Protein AF-A0A965C2Q4-F1 (afdb_monomer)

Structure (mmCIF, N/CA/C/O backbone):
data_AF-A0A965C2Q4-F1
#
_entry.id   AF-A0A965C2Q4-F1
#
loop_
_atom_site.group_PDB
_atom_site.id
_atom_site.type_symbol
_atom_site.label_atom_id
_atom_site.label_alt_id
_atom_site.label_comp_id
_atom_site.label_asym_id
_atom_site.label_entity_id
_atom_site.label_seq_id
_atom_site.pdbx_PDB_ins_code
_atom_site.Cartn_x
_atom_site.Cartn_y
_atom_site.Cartn_z
_atom_site.occupancy
_atom_site.B_iso_or_equiv
_atom_site.auth_seq_id
_atom_site.auth_comp_id
_atom_site.auth_asym_id
_atom_site.auth_atom_id
_atom_site.pdbx_PDB_model_num
ATOM 1 N N . MET A 1 1 ? -17.758 6.953 9.375 1.00 64.94 1 MET A N 1
ATOM 2 C CA . MET A 1 1 ? -16.679 6.162 10.004 1.00 64.94 1 MET A CA 1
ATOM 3 C C . MET A 1 1 ? -15.468 7.075 10.102 1.00 64.94 1 MET A C 1
ATOM 5 O O . MET A 1 1 ? -15.128 7.673 9.090 1.00 64.94 1 MET A O 1
ATOM 9 N N . SER A 1 2 ? -14.892 7.278 11.285 1.00 85.69 2 SER A N 1
ATOM 10 C CA . SER A 1 2 ? -13.706 8.128 11.473 1.00 85.69 2 SER A CA 1
ATOM 11 C C . SER A 1 2 ? -12.595 7.302 12.105 1.00 85.69 2 SER A C 1
ATOM 13 O O . SER A 1 2 ? -12.858 6.591 13.072 1.00 85.69 2 SER A O 1
ATOM 15 N N . ILE A 1 3 ? -11.376 7.411 11.583 1.00 92.44 3 ILE A N 1
ATOM 16 C CA . ILE A 1 3 ? -10.182 6.847 12.221 1.00 92.44 3 ILE A CA 1
ATOM 17 C C . ILE A 1 3 ? -9.593 7.865 13.203 1.00 92.44 3 ILE A C 1
ATOM 19 O O . ILE A 1 3 ? -9.680 9.074 12.978 1.00 92.44 3 ILE A O 1
ATOM 23 N N . SER A 1 4 ? -9.013 7.389 14.303 1.00 96.62 4 SER A N 1
ATOM 24 C CA . SER A 1 4 ? -8.304 8.239 15.262 1.00 96.62 4 SER A CA 1
ATOM 25 C C . SER A 1 4 ? -6.945 8.693 14.714 1.00 96.62 4 SER A C 1
ATOM 27 O O . SER A 1 4 ? -6.402 8.102 13.780 1.00 96.62 4 SER A O 1
ATOM 29 N N . ALA A 1 5 ? -6.353 9.722 15.326 1.00 97.06 5 ALA A N 1
ATOM 30 C CA . ALA A 1 5 ? -4.999 10.161 14.979 1.00 97.06 5 ALA A CA 1
ATOM 31 C C . ALA A 1 5 ? -3.959 9.041 15.170 1.00 97.06 5 ALA A C 1
ATOM 33 O O . ALA A 1 5 ? -3.053 8.898 14.354 1.00 97.06 5 ALA A O 1
ATOM 34 N N . THR A 1 6 ? -4.122 8.211 16.205 1.00 97.56 6 THR A N 1
ATOM 35 C CA . THR A 1 6 ? -3.273 7.036 16.442 1.00 97.56 6 THR A CA 1
ATOM 36 C C . THR A 1 6 ? -3.432 6.007 15.328 1.00 97.56 6 THR A C 1
ATOM 38 O O . THR A 1 6 ? -2.440 5.594 14.745 1.00 97.56 6 THR A O 1
ATOM 41 N N . GLN A 1 7 ? -4.668 5.679 14.941 1.00 96.69 7 GLN A N 1
ATOM 42 C CA . GLN A 1 7 ? -4.925 4.748 13.837 1.00 96.69 7 GLN A CA 1
ATOM 43 C C . GLN A 1 7 ? -4.363 5.255 12.502 1.00 96.69 7 GLN A C 1
ATOM 45 O O . GLN A 1 7 ? -3.845 4.473 11.708 1.00 96.69 7 GLN A O 1
ATOM 50 N N . ALA A 1 8 ? -4.435 6.565 12.252 1.00 97.25 8 ALA A N 1
ATOM 51 C CA . ALA A 1 8 ? -3.818 7.175 11.079 1.00 97.25 8 ALA A CA 1
ATOM 52 C C . ALA A 1 8 ? -2.281 7.076 11.117 1.00 97.25 8 ALA A C 1
ATOM 54 O O . ALA A 1 8 ? -1.660 6.820 10.085 1.00 97.25 8 ALA A O 1
ATOM 55 N N . ALA A 1 9 ? -1.666 7.243 12.292 1.00 98.19 9 ALA A N 1
ATOM 56 C CA . ALA A 1 9 ? -0.228 7.058 12.471 1.00 98.19 9 ALA A CA 1
ATOM 57 C C . ALA A 1 9 ? 0.196 5.594 12.260 1.00 98.19 9 ALA A C 1
ATOM 59 O O . ALA A 1 9 ? 1.167 5.349 11.544 1.00 98.19 9 ALA A O 1
ATOM 60 N N . ASP A 1 10 ? -0.559 4.633 12.793 1.00 98.12 10 ASP A N 1
ATOM 61 C CA . ASP A 1 10 ? -0.297 3.199 12.613 1.00 98.12 10 ASP A CA 1
ATOM 62 C C . ASP A 1 10 ? -0.413 2.787 11.141 1.00 98.12 10 ASP A C 1
ATOM 64 O O . ASP A 1 10 ? 0.452 2.085 10.610 1.00 98.12 10 ASP A O 1
ATOM 68 N N . LEU A 1 11 ? -1.430 3.297 10.438 1.00 97.69 11 LEU A N 1
ATOM 69 C CA . LEU A 1 11 ? -1.564 3.112 8.995 1.00 97.69 11 LEU A CA 1
ATOM 70 C C . LEU A 1 11 ? -0.372 3.714 8.237 1.00 97.69 11 LEU A C 1
ATOM 72 O O . LEU A 1 11 ? 0.181 3.077 7.342 1.00 97.69 11 LEU A O 1
ATOM 76 N N . ALA A 1 12 ? 0.067 4.919 8.602 1.00 98.38 12 ALA A N 1
ATOM 77 C CA . ALA A 1 12 ? 1.229 5.541 7.973 1.00 98.38 12 ALA A CA 1
ATOM 78 C C . ALA A 1 12 ? 2.516 4.726 8.194 1.00 98.38 12 ALA A C 1
ATOM 80 O O . ALA A 1 12 ? 3.350 4.648 7.289 1.00 98.38 12 ALA A O 1
ATOM 81 N N . LEU A 1 13 ? 2.682 4.102 9.365 1.00 98.50 13 LEU A N 1
ATOM 82 C CA . LEU A 1 13 ? 3.795 3.190 9.639 1.00 98.50 13 LEU A CA 1
ATOM 83 C C . LEU A 1 13 ? 3.714 1.929 8.772 1.00 98.50 13 LEU A C 1
ATOM 85 O O . LEU A 1 13 ? 4.709 1.575 8.140 1.00 98.50 13 LEU A O 1
ATOM 89 N N . LEU A 1 14 ? 2.535 1.311 8.653 1.00 98.50 14 LEU A N 1
ATOM 90 C CA . LEU A 1 14 ? 2.320 0.161 7.767 1.00 98.50 14 LEU A CA 1
ATOM 91 C C . LEU A 1 14 ? 2.701 0.481 6.313 1.00 98.50 14 LEU A C 1
ATOM 93 O O . LEU A 1 14 ? 3.440 -0.277 5.683 1.00 98.50 14 LEU A O 1
ATOM 97 N N . LEU A 1 15 ? 2.249 1.625 5.792 1.00 98.31 15 LEU A N 1
ATOM 98 C CA . LEU A 1 15 ? 2.565 2.055 4.425 1.00 98.31 15 LEU A CA 1
ATOM 99 C C . LEU A 1 15 ? 4.069 2.294 4.228 1.00 98.31 15 LE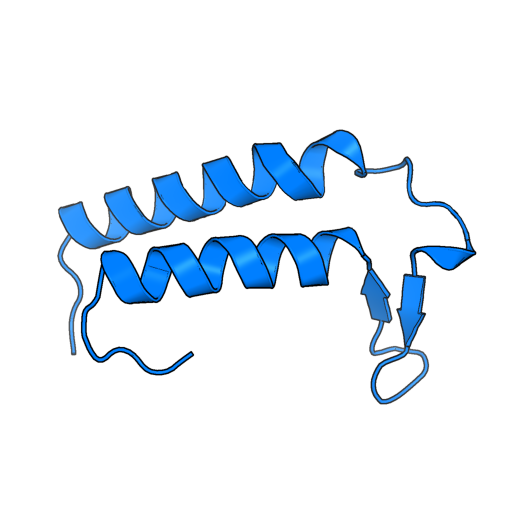U A C 1
ATOM 101 O O . LEU A 1 15 ? 4.620 1.973 3.170 1.00 98.31 15 LEU A O 1
ATOM 105 N N . ARG A 1 16 ? 4.754 2.831 5.246 1.00 98.44 16 ARG A N 1
ATOM 106 C CA . ARG A 1 16 ? 6.214 3.007 5.222 1.00 98.44 16 ARG A CA 1
ATOM 107 C C . ARG A 1 16 ? 6.940 1.671 5.177 1.00 98.44 16 ARG A C 1
ATOM 109 O O . ARG A 1 16 ? 7.865 1.541 4.378 1.00 98.44 16 ARG A O 1
ATOM 116 N N . GLU A 1 17 ? 6.523 0.694 5.974 1.00 98.31 17 GLU A N 1
ATOM 117 C CA . GLU A 1 17 ? 7.152 -0.629 5.970 1.00 98.31 17 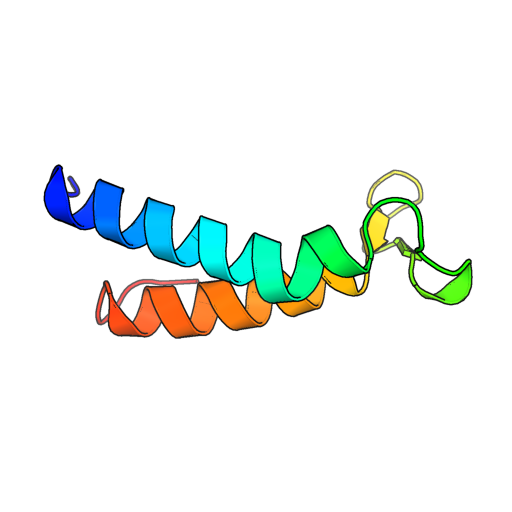GLU A CA 1
ATOM 118 C C . GLU A 1 17 ? 6.913 -1.380 4.659 1.00 98.31 17 GLU A C 1
ATOM 120 O O . GLU A 1 17 ? 7.872 -1.876 4.069 1.00 98.31 17 GLU A O 1
ATOM 125 N N . ALA A 1 18 ? 5.688 -1.364 4.122 1.00 98.25 18 ALA A N 1
ATOM 126 C CA . ALA A 1 18 ? 5.402 -1.938 2.805 1.00 98.25 18 ALA A CA 1
ATOM 127 C C . ALA A 1 18 ? 6.258 -1.287 1.704 1.00 98.25 18 ALA A C 1
ATOM 129 O O . ALA A 1 18 ? 6.849 -1.972 0.869 1.00 98.25 18 ALA A O 1
ATOM 130 N N . SER A 1 19 ? 6.409 0.041 1.748 1.00 97.44 19 SER A N 1
ATOM 131 C CA . SER A 1 19 ? 7.257 0.769 0.798 1.00 97.44 19 SER A CA 1
ATOM 132 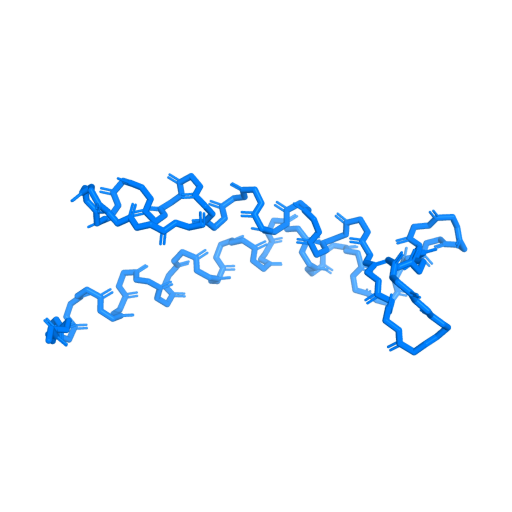C C . SER A 1 19 ? 8.734 0.396 0.932 1.00 97.44 19 SER A C 1
ATOM 134 O O . SER A 1 19 ? 9.422 0.234 -0.075 1.00 97.44 19 SER A O 1
ATOM 136 N N . ARG A 1 20 ? 9.241 0.260 2.163 1.00 97.81 20 ARG A N 1
ATOM 137 C CA . ARG A 1 20 ? 10.636 -0.127 2.426 1.00 97.81 20 ARG A CA 1
ATOM 138 C C . ARG A 1 20 ? 10.930 -1.556 1.987 1.00 97.81 20 ARG A C 1
ATOM 140 O O . ARG A 1 20 ? 12.007 -1.790 1.443 1.00 97.81 20 ARG A O 1
ATOM 147 N N . ALA A 1 21 ? 9.998 -2.473 2.223 1.00 96.75 21 ALA A N 1
ATOM 148 C CA . ALA A 1 21 ? 10.143 -3.878 1.874 1.00 96.75 21 ALA A CA 1
ATOM 149 C C . ALA A 1 21 ? 9.999 -4.111 0.366 1.00 96.75 21 ALA A C 1
ATOM 151 O O . ALA A 1 21 ? 10.824 -4.805 -0.226 1.00 96.75 21 ALA A O 1
ATOM 152 N N . GLU A 1 22 ? 8.991 -3.504 -0.270 1.00 96.56 22 GLU A N 1
ATOM 153 C CA . GLU A 1 22 ? 8.593 -3.908 -1.620 1.00 96.56 22 GLU A CA 1
ATOM 154 C C . GLU A 1 22 ? 8.898 -2.886 -2.714 1.00 96.56 22 GLU A C 1
ATOM 156 O O . GLU A 1 22 ? 9.349 -3.266 -3.800 1.00 96.56 22 GLU A O 1
ATOM 161 N N . ILE A 1 23 ? 8.731 -1.594 -2.428 1.00 94.69 23 ILE A N 1
ATOM 162 C CA . ILE A 1 23 ? 8.850 -0.531 -3.436 1.00 94.69 23 ILE A CA 1
ATOM 163 C C . ILE A 1 23 ? 10.301 -0.061 -3.574 1.00 94.69 23 ILE A C 1
ATOM 165 O O . ILE A 1 23 ? 10.872 -0.107 -4.664 1.00 94.69 23 ILE A O 1
ATOM 169 N N . LEU A 1 24 ? 10.933 0.374 -2.479 1.00 95.75 24 LEU A N 1
ATOM 170 C CA . LEU A 1 24 ? 12.267 0.989 -2.509 1.00 95.75 24 LEU A CA 1
ATOM 171 C C . LEU A 1 24 ? 13.363 0.098 -3.120 1.00 95.75 24 LEU A C 1
ATOM 173 O O . LEU A 1 24 ? 14.163 0.630 -3.892 1.00 95.75 24 LEU A O 1
ATOM 177 N N . PRO A 1 25 ? 13.425 -1.224 -2.861 1.00 93.62 25 PRO A N 1
ATOM 178 C CA . PRO A 1 25 ? 14.455 -2.076 -3.460 1.00 93.62 25 PRO A CA 1
ATOM 179 C C . PRO A 1 25 ? 14.335 -2.192 -4.985 1.00 93.62 25 PRO A C 1
ATOM 181 O O . PRO A 1 25 ? 15.339 -2.392 -5.674 1.00 93.62 25 PRO A O 1
ATOM 184 N N . ARG A 1 26 ? 13.109 -2.053 -5.504 1.00 92.62 26 ARG A N 1
ATOM 185 C CA . ARG A 1 26 ? 12.756 -2.199 -6.924 1.00 92.62 26 ARG A CA 1
ATOM 186 C C . ARG A 1 26 ? 12.669 -0.854 -7.646 1.00 92.62 26 ARG A C 1
ATOM 188 O O . ARG A 1 26 ? 12.683 -0.810 -8.876 1.00 92.62 26 ARG A O 1
ATOM 195 N N . PHE A 1 27 ? 12.635 0.254 -6.908 1.00 89.62 27 PHE A N 1
ATOM 196 C CA . PHE A 1 27 ? 12.544 1.595 -7.470 1.00 89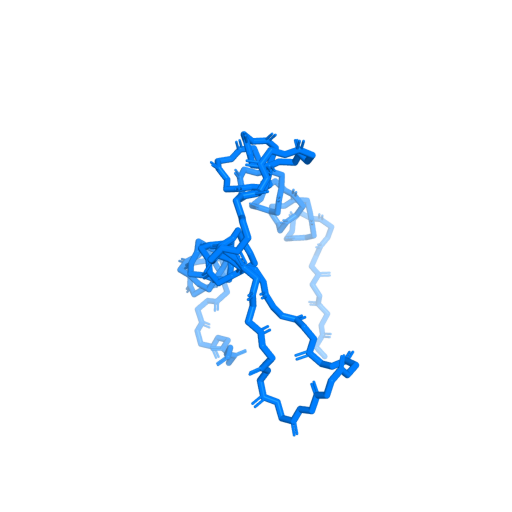.62 27 PHE A CA 1
ATOM 197 C C . PHE A 1 27 ? 13.704 1.872 -8.435 1.00 89.62 27 PHE A C 1
ATOM 199 O O . PHE A 1 27 ? 14.876 1.744 -8.079 1.00 89.62 27 PHE A O 1
ATOM 206 N N . ARG A 1 28 ? 13.367 2.254 -9.676 1.00 87.31 28 ARG A N 1
ATOM 207 C CA . ARG A 1 28 ? 14.314 2.459 -10.795 1.00 87.31 28 ARG A CA 1
ATOM 208 C C . ARG A 1 28 ? 15.167 1.230 -11.153 1.00 87.31 28 ARG A C 1
ATOM 210 O O . ARG A 1 28 ? 16.192 1.373 -11.813 1.00 87.31 28 ARG A O 1
ATOM 217 N N . ARG A 1 29 ? 14.762 0.038 -10.713 1.00 88.12 29 ARG A N 1
ATOM 218 C CA . ARG A 1 29 ? 15.456 -1.242 -10.934 1.00 88.12 29 ARG A CA 1
ATOM 219 C C . ARG A 1 29 ? 14.503 -2.349 -11.401 1.00 88.12 29 ARG A C 1
ATOM 221 O O . ARG A 1 29 ? 14.837 -3.523 -11.298 1.00 88.12 29 ARG A O 1
ATOM 228 N N . LEU A 1 30 ? 13.315 -1.986 -11.887 1.00 82.50 30 LEU A N 1
ATOM 229 C CA . LEU A 1 30 ? 12.358 -2.935 -12.450 1.00 82.50 30 LEU A CA 1
ATOM 230 C C . LEU A 1 30 ? 12.890 -3.477 -13.781 1.00 82.50 30 LEU A C 1
ATOM 232 O O . LEU A 1 30 ? 13.267 -2.704 -14.662 1.00 82.50 30 LEU A O 1
ATOM 236 N N . GLY A 1 31 ? 12.927 -4.803 -13.912 1.00 81.88 31 GLY A N 1
ATOM 237 C CA . GLY A 1 31 ? 13.155 -5.461 -15.197 1.00 81.88 31 GLY A CA 1
ATOM 238 C C . GLY A 1 31 ? 11.950 -5.286 -16.125 1.00 81.88 31 GLY A C 1
ATOM 239 O O . GLY A 1 31 ? 10.852 -4.985 -15.661 1.00 81.88 31 GLY A O 1
ATOM 240 N N . ALA A 1 32 ? 12.146 -5.499 -17.429 1.00 76.94 32 ALA A N 1
ATOM 241 C CA . ALA A 1 32 ? 11.074 -5.376 -18.422 1.00 76.94 32 ALA A CA 1
ATOM 242 C C . ALA A 1 32 ? 9.877 -6.301 -18.122 1.00 76.94 32 ALA A C 1
ATOM 244 O O . ALA A 1 32 ? 8.736 -5.901 -18.322 1.00 76.94 32 ALA A O 1
ATOM 245 N N . ASP A 1 33 ? 10.137 -7.485 -17.560 1.00 82.62 33 ASP A N 1
ATOM 246 C CA . ASP A 1 33 ? 9.105 -8.473 -17.216 1.00 82.62 33 ASP A CA 1
ATOM 247 C C . ASP A 1 33 ? 8.365 -8.162 -15.902 1.00 82.62 33 ASP A C 1
ATOM 249 O O . ASP A 1 33 ? 7.352 -8.784 -15.597 1.00 82.62 33 ASP A O 1
ATOM 253 N N . ALA A 1 34 ? 8.849 -7.186 -15.125 1.00 83.44 34 ALA A N 1
ATOM 254 C CA . ALA A 1 34 ? 8.272 -6.802 -13.835 1.00 83.44 34 ALA A CA 1
ATOM 255 C C . ALA A 1 34 ? 7.171 -5.733 -13.962 1.00 83.44 34 ALA A C 1
ATOM 257 O O . ALA A 1 34 ? 6.705 -5.211 -12.947 1.00 83.44 34 ALA A O 1
ATOM 258 N N . VAL A 1 35 ? 6.791 -5.370 -15.193 1.00 89.31 35 VAL A N 1
ATOM 259 C CA . VAL A 1 35 ? 5.731 -4.406 -15.513 1.00 89.31 35 VAL A CA 1
ATOM 260 C C . VAL A 1 35 ? 4.701 -5.096 -16.400 1.00 89.31 35 VAL A C 1
ATOM 262 O O . VAL A 1 35 ? 5.036 -5.650 -17.445 1.00 89.31 35 VAL A O 1
ATOM 265 N N . ARG A 1 36 ? 3.435 -5.065 -15.992 1.00 88.50 36 ARG A N 1
ATOM 266 C CA . ARG A 1 36 ? 2.321 -5.742 -16.665 1.00 88.50 36 ARG A CA 1
ATOM 267 C C . ARG A 1 36 ? 1.161 -4.771 -16.856 1.00 88.50 36 ARG A C 1
ATOM 269 O O . ARG A 1 36 ? 0.969 -3.875 -16.046 1.00 88.50 36 ARG A O 1
ATOM 276 N N . ALA A 1 37 ? 0.381 -4.947 -17.917 1.00 88.81 37 ALA A N 1
ATOM 277 C CA . ALA A 1 37 ? -0.879 -4.230 -18.099 1.00 88.81 37 ALA A CA 1
ATOM 278 C C . ALA A 1 37 ? -2.027 -5.060 -17.509 1.00 88.81 37 ALA A C 1
ATOM 280 O O . ALA A 1 37 ? -2.140 -6.243 -17.831 1.00 88.81 37 ALA A O 1
ATOM 281 N N . LYS A 1 38 ? -2.869 -4.457 -16.664 1.00 84.44 38 LYS A N 1
ATOM 282 C CA . LYS A 1 38 ? -4.061 -5.109 -16.099 1.00 84.44 38 LYS A CA 1
ATOM 283 C C . LYS A 1 38 ? -5.193 -5.137 -17.131 1.00 84.44 38 LYS A C 1
ATOM 285 O O . LYS A 1 38 ? -5.473 -6.185 -17.707 1.00 84.44 38 LYS A O 1
ATOM 290 N N . SER A 1 39 ? -5.832 -3.993 -17.383 1.00 87.75 39 SER A N 1
ATOM 291 C CA . SER A 1 39 ? -6.986 -3.891 -18.298 1.00 87.75 39 SER A CA 1
ATOM 292 C C . SER A 1 39 ? -6.695 -3.160 -19.614 1.00 87.75 39 SER A C 1
ATOM 294 O O . SER A 1 39 ? -7.477 -3.250 -20.560 1.00 87.75 39 SER A O 1
ATOM 296 N N . GLY A 1 40 ? -5.562 -2.459 -19.714 1.00 86.19 40 GLY A N 1
ATOM 297 C CA . GLY A 1 40 ? -5.187 -1.713 -20.911 1.00 86.19 40 GLY A CA 1
ATOM 298 C C . GLY A 1 40 ? -3.779 -1.115 -20.840 1.00 86.19 40 GLY A C 1
ATOM 299 O O . GLY A 1 40 ? -3.133 -1.166 -19.796 1.00 86.19 40 GLY A O 1
ATOM 300 N N . PRO A 1 41 ? -3.288 -0.511 -21.936 1.00 83.50 41 PRO A N 1
ATOM 301 C CA . PRO A 1 41 ? -1.902 -0.041 -22.054 1.00 83.50 41 PRO A CA 1
ATOM 302 C C . PRO A 1 41 ? -1.533 1.120 -21.115 1.00 83.50 41 PRO A C 1
ATOM 304 O O . PRO A 1 41 ? -0.354 1.402 -20.935 1.00 83.50 41 PRO A O 1
ATOM 307 N N . LEU A 1 42 ? -2.525 1.796 -20.529 1.00 87.94 42 LEU A N 1
ATOM 308 C CA . LEU A 1 42 ? -2.332 2.860 -19.536 1.00 87.94 42 LEU A CA 1
ATOM 309 C C . LEU A 1 42 ? -2.542 2.375 -18.093 1.00 87.94 42 LEU A C 1
ATOM 311 O O . LEU A 1 42 ? -2.337 3.141 -17.158 1.00 87.94 42 LEU A O 1
ATOM 315 N N . ASP A 1 43 ? -2.956 1.121 -17.916 1.00 89.56 43 ASP A N 1
ATOM 316 C CA . ASP A 1 43 ? -3.253 0.500 -16.626 1.00 89.56 43 ASP A CA 1
ATOM 317 C C . ASP A 1 43 ? -2.128 -0.476 -16.277 1.00 89.56 43 ASP A C 1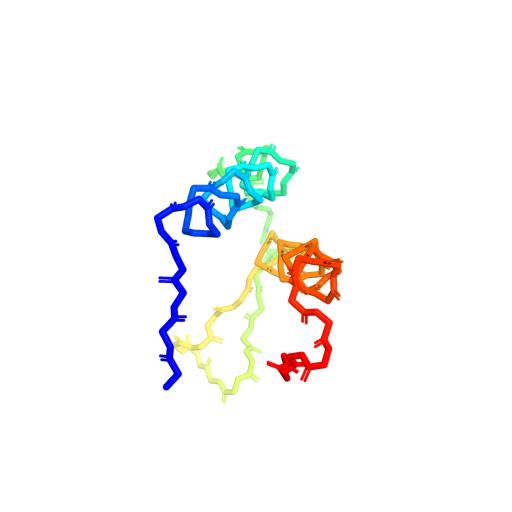
ATOM 319 O O . ASP A 1 43 ? -2.265 -1.699 -16.370 1.00 89.56 43 ASP A O 1
ATOM 323 N N . LEU A 1 44 ? -0.961 0.102 -15.992 1.00 90.62 44 LEU A N 1
ATOM 324 C CA . LEU A 1 44 ? 0.244 -0.645 -15.667 1.00 90.62 44 LEU A CA 1
ATOM 325 C C . LEU A 1 44 ? 0.301 -0.944 -14.172 1.00 90.62 44 LEU A C 1
ATOM 327 O O . LEU A 1 44 ? 0.016 -0.092 -13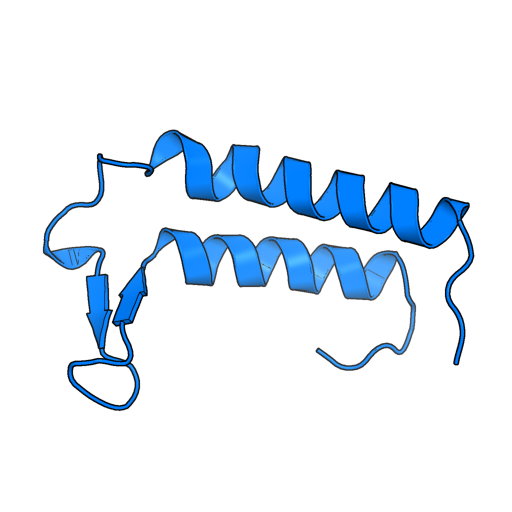.335 1.00 90.62 44 LEU A O 1
ATOM 331 N N . VAL A 1 45 ? 0.749 -2.149 -13.857 1.00 92.50 45 VAL A N 1
ATOM 332 C CA . VAL A 1 45 ? 1.077 -2.605 -12.514 1.00 92.50 45 VAL A CA 1
ATOM 333 C C . VAL A 1 45 ? 2.470 -3.206 -12.531 1.00 92.50 45 VAL A C 1
ATOM 335 O O . VAL A 1 45 ? 2.907 -3.778 -13.534 1.00 92.50 45 VAL A O 1
ATOM 338 N N . THR A 1 46 ? 3.175 -3.085 -11.418 1.00 93.94 46 THR A N 1
ATOM 339 C CA . THR A 1 46 ? 4.484 -3.701 -11.242 1.00 93.94 46 THR A CA 1
ATOM 340 C C . THR A 1 46 ? 4.439 -4.805 -10.198 1.00 93.94 46 THR A C 1
ATOM 342 O O . THR A 1 46 ? 3.568 -4.832 -9.327 1.00 93.94 46 THR A O 1
ATOM 345 N N . ASP A 1 47 ? 5.429 -5.694 -10.228 1.00 93.06 47 ASP A N 1
ATOM 346 C CA . ASP A 1 47 ? 5.608 -6.699 -9.172 1.00 93.06 47 ASP A CA 1
ATOM 347 C C . ASP A 1 47 ? 5.741 -6.054 -7.782 1.00 93.06 47 ASP A C 1
ATOM 349 O O . ASP A 1 47 ? 5.361 -6.653 -6.775 1.00 93.06 47 ASP A O 1
ATOM 353 N N . ALA A 1 48 ? 6.280 -4.829 -7.724 1.00 94.12 48 ALA A N 1
ATOM 354 C CA . ALA A 1 48 ? 6.399 -4.060 -6.492 1.00 94.12 48 ALA A CA 1
ATOM 355 C C . ALA A 1 48 ? 5.029 -3.624 -5.956 1.00 94.12 48 ALA A C 1
ATOM 357 O O . ALA A 1 48 ? 4.812 -3.700 -4.748 1.00 94.12 48 ALA A O 1
ATOM 358 N N . ASP A 1 49 ? 4.111 -3.216 -6.837 1.00 94.38 49 ASP A N 1
ATOM 359 C CA . ASP A 1 49 ? 2.759 -2.798 -6.453 1.00 94.38 49 ASP A CA 1
ATOM 360 C C . ASP A 1 49 ? 1.969 -3.985 -5.892 1.00 94.38 49 ASP A C 1
ATOM 362 O O . ASP A 1 49 ? 1.457 -3.907 -4.779 1.00 94.38 49 ASP A O 1
ATOM 366 N N . GLU A 1 50 ? 1.957 -5.126 -6.594 1.00 95.25 50 GLU A N 1
ATOM 367 C CA . GLU A 1 50 ? 1.257 -6.334 -6.125 1.00 95.25 50 GLU A CA 1
ATOM 368 C C . GLU A 1 50 ? 1.839 -6.867 -4.806 1.00 95.25 50 GLU 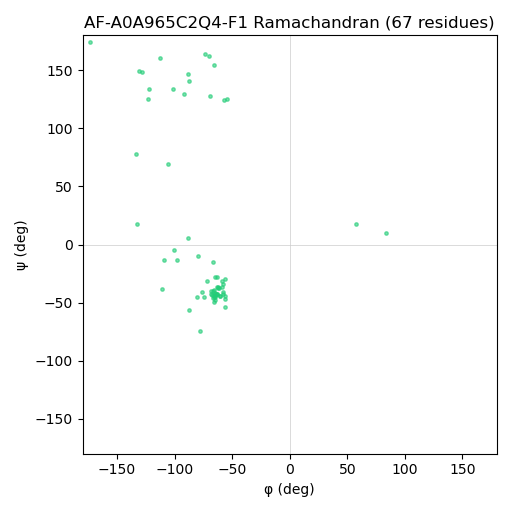A C 1
ATOM 370 O O . GLU A 1 50 ? 1.116 -7.365 -3.939 1.00 95.25 50 GLU A O 1
ATOM 375 N N . ALA A 1 51 ? 3.163 -6.797 -4.638 1.00 95.75 51 ALA A N 1
ATOM 376 C CA . ALA A 1 51 ? 3.800 -7.200 -3.391 1.00 95.75 51 ALA A CA 1
ATOM 377 C C . ALA A 1 51 ? 3.455 -6.241 -2.241 1.00 95.75 51 ALA A C 1
ATOM 379 O O . ALA A 1 51 ? 3.132 -6.703 -1.144 1.00 95.75 51 ALA A O 1
ATOM 380 N N . ALA 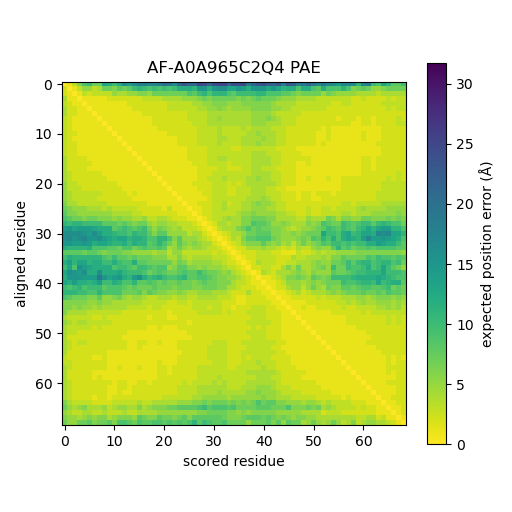A 1 52 ? 3.462 -4.929 -2.492 1.00 97.44 52 ALA A N 1
ATOM 381 C CA . ALA A 1 52 ? 3.057 -3.932 -1.508 1.00 97.44 52 ALA A CA 1
ATOM 382 C C . ALA A 1 52 ? 1.577 -4.091 -1.116 1.00 97.44 52 ALA A C 1
ATOM 384 O O . ALA A 1 52 ? 1.271 -4.071 0.076 1.00 97.44 52 ALA A O 1
ATOM 385 N N . GLU A 1 53 ? 0.679 -4.329 -2.079 1.00 97.12 53 GLU A N 1
ATOM 386 C CA . GLU A 1 53 ? -0.745 -4.604 -1.833 1.00 97.12 53 GLU A CA 1
ATOM 387 C C . GLU A 1 53 ? -0.931 -5.795 -0.883 1.00 97.12 53 GLU A C 1
ATOM 389 O O . GLU A 1 53 ? -1.696 -5.695 0.079 1.00 97.12 53 GLU A O 1
ATOM 394 N N . ARG A 1 54 ? -0.183 -6.893 -1.072 1.00 97.50 54 ARG A N 1
ATOM 395 C CA . ARG A 1 54 ? -0.232 -8.057 -0.165 1.00 97.50 54 ARG A CA 1
ATOM 396 C C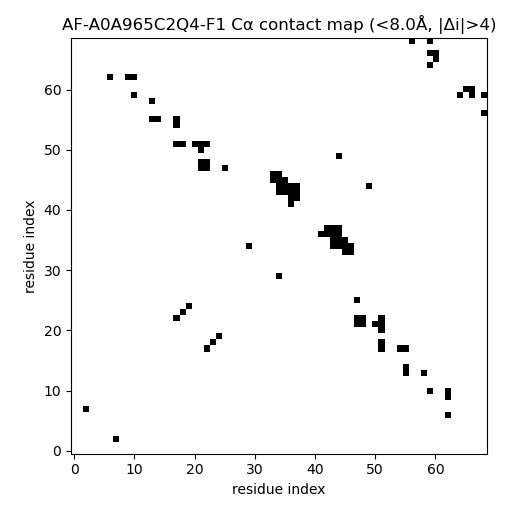 . ARG A 1 54 ? 0.165 -7.701 1.271 1.00 97.50 54 ARG A C 1
ATOM 398 O O . ARG A 1 54 ? -0.506 -8.124 2.212 1.00 97.50 54 ARG A O 1
ATOM 405 N N . VAL A 1 55 ? 1.232 -6.919 1.451 1.00 97.88 55 VAL A N 1
ATOM 406 C CA . VAL A 1 55 ? 1.695 -6.486 2.784 1.00 97.88 55 VAL A CA 1
ATOM 407 C C . VAL A 1 55 ? 0.678 -5.553 3.440 1.00 97.88 55 VAL A C 1
ATOM 409 O O . VAL A 1 55 ? 0.346 -5.728 4.614 1.00 97.88 55 VAL A O 1
ATOM 412 N N . ILE A 1 56 ? 0.169 -4.577 2.686 1.00 98.31 56 ILE A N 1
ATOM 413 C CA . ILE A 1 56 ? -0.792 -3.590 3.184 1.00 98.31 56 ILE A CA 1
ATOM 414 C C . ILE A 1 56 ? -2.103 -4.277 3.562 1.00 98.31 56 ILE A C 1
ATOM 416 O O . ILE A 1 56 ? -2.600 -4.031 4.655 1.00 98.31 56 ILE A O 1
ATOM 420 N N . THR A 1 57 ? -2.615 -5.183 2.727 1.00 97.88 57 THR A N 1
ATOM 421 C CA . THR A 1 57 ? -3.842 -5.953 3.001 1.00 97.88 57 THR A CA 1
ATOM 422 C C . THR A 1 57 ? -3.726 -6.709 4.321 1.00 97.88 57 THR A C 1
ATOM 424 O O . THR A 1 57 ? -4.517 -6.488 5.236 1.00 97.88 57 THR A O 1
ATOM 427 N N . ALA A 1 58 ? -2.662 -7.501 4.483 1.00 97.19 58 ALA A N 1
ATOM 428 C CA . ALA A 1 58 ? -2.431 -8.260 5.710 1.00 97.19 58 ALA A CA 1
ATOM 429 C C . ALA A 1 58 ? -2.226 -7.366 6.951 1.00 97.19 58 ALA A C 1
ATOM 431 O O . ALA A 1 58 ? -2.481 -7.791 8.080 1.00 97.19 58 ALA A O 1
ATOM 432 N N . GLY A 1 59 ? -1.717 -6.143 6.775 1.00 97.56 59 GLY A N 1
ATOM 433 C CA . GLY A 1 59 ? -1.590 -5.161 7.850 1.00 97.56 59 GLY A CA 1
ATOM 434 C C . GLY A 1 59 ? -2.920 -4.494 8.209 1.00 97.56 59 GLY A C 1
ATOM 435 O O . GLY A 1 59 ? -3.219 -4.332 9.391 1.00 97.56 59 GLY A O 1
ATOM 436 N N . LEU A 1 60 ? -3.736 -4.151 7.211 1.00 97.44 60 LEU A N 1
ATOM 437 C CA . LEU A 1 60 ? -5.051 -3.539 7.394 1.00 97.44 60 LEU A CA 1
ATOM 438 C C . LEU A 1 60 ? -6.018 -4.477 8.112 1.00 97.44 60 LEU A C 1
ATOM 440 O O . LEU A 1 60 ? -6.679 -4.034 9.048 1.00 97.44 60 LEU A O 1
ATOM 444 N N . GLU A 1 61 ? -6.042 -5.762 7.752 1.00 96.56 61 GLU A N 1
ATOM 445 C CA . GLU A 1 61 ? -6.866 -6.775 8.430 1.00 96.56 61 GLU A CA 1
ATOM 446 C C . GLU A 1 61 ? -6.533 -6.892 9.928 1.00 96.56 61 GLU A C 1
ATOM 448 O O . GLU A 1 61 ? -7.408 -7.166 10.751 1.00 96.56 61 GLU A O 1
ATOM 453 N N . LYS A 1 62 ? -5.268 -6.647 10.301 1.00 95.56 62 LYS A N 1
ATOM 454 C CA . LYS A 1 62 ? -4.808 -6.652 11.699 1.00 95.56 62 LYS A CA 1
ATOM 455 C C . LYS A 1 62 ? -5.132 -5.350 12.428 1.00 95.56 62 LYS A C 1
ATOM 457 O O . LYS A 1 62 ? -5.565 -5.394 13.576 1.00 95.56 62 LYS A O 1
ATOM 462 N N . LEU A 1 63 ? -4.890 -4.202 11.790 1.00 95.31 63 LEU A N 1
ATOM 463 C CA . LEU A 1 63 ? -5.117 -2.878 12.387 1.00 95.31 63 LEU A CA 1
ATOM 464 C C . LEU A 1 63 ? -6.609 -2.549 12.520 1.00 95.31 63 LEU A C 1
ATOM 466 O O . LEU A 1 63 ? -7.010 -1.852 13.453 1.00 95.31 63 LEU A O 1
ATOM 470 N N . PHE A 1 64 ? -7.429 -3.056 11.600 1.00 95.00 64 PHE A N 1
ATOM 471 C CA . PHE A 1 64 ? -8.854 -2.761 11.506 1.00 95.00 64 PHE A CA 1
ATOM 472 C C . PHE A 1 64 ? -9.664 -4.055 11.318 1.00 95.00 64 PHE A C 1
ATOM 474 O O . PHE A 1 64 ? -10.099 -4.349 10.205 1.00 95.00 64 PHE A O 1
ATOM 481 N N . PRO A 1 65 ? -9.903 -4.839 12.387 1.00 93.38 65 PRO A N 1
ATOM 482 C CA . PRO A 1 65 ? -10.668 -6.079 12.284 1.00 93.38 65 PRO A CA 1
ATOM 483 C C . PRO A 1 65 ? -12.049 -5.860 11.648 1.00 93.38 65 PRO A C 1
ATOM 485 O O . PRO A 1 65 ? -12.831 -5.030 12.115 1.00 93.38 65 PRO A O 1
ATOM 488 N N . GLY A 1 66 ? -12.345 -6.612 10.586 1.00 91.38 66 GLY A N 1
ATOM 489 C CA . GLY A 1 66 ? -13.597 -6.500 9.830 1.00 91.38 66 GLY A CA 1
ATOM 490 C C . GLY A 1 66 ? -13.614 -5.399 8.763 1.00 91.38 66 GLY A C 1
ATOM 491 O O . GLY A 1 66 ? -14.682 -5.110 8.222 1.00 91.38 66 GLY A O 1
ATOM 492 N N . CYS A 1 67 ? -12.471 -4.774 8.456 1.00 92.69 67 CYS A N 1
ATOM 493 C CA . CYS A 1 67 ? -12.353 -3.926 7.273 1.00 92.69 67 CYS A CA 1
ATOM 494 C C . CYS A 1 67 ? -12.487 -4.754 5.983 1.00 92.69 67 CYS A C 1
ATOM 496 O O . CYS A 1 67 ? -12.225 -5.955 5.965 1.00 92.69 67 CYS A O 1
ATOM 498 N N . VAL A 1 68 ? -12.925 -4.097 4.910 1.00 90.44 68 VAL A N 1
ATOM 499 C CA . VAL A 1 68 ? -12.971 -4.678 3.564 1.00 90.44 68 VAL A CA 1
ATOM 500 C C . VAL A 1 68 ? -11.777 -4.133 2.790 1.00 90.44 68 VAL A C 1
ATOM 502 O O . VAL A 1 68 ? -11.523 -2.926 2.849 1.00 90.44 68 VAL A O 1
ATOM 505 N N . VAL A 1 69 ? -11.067 -5.018 2.091 1.00 86.38 69 VAL A N 1
ATOM 506 C CA . VAL A 1 69 ? -9.905 -4.713 1.246 1.00 86.38 69 VAL A CA 1
ATOM 507 C C . VAL A 1 69 ? -10.134 -5.294 -0.141 1.00 86.38 69 VAL A C 1
ATOM 509 O O . VAL A 1 69 ? -10.697 -6.411 -0.211 1.00 86.38 69 VAL A O 1
#

Sequence (69 aa):
MSISATQAADLALLLREASRAEILPRFRRLGADAVRAKSGPLDLVTDADEAAERVITAGLEKLFPGCVV

Mean predicted aligned error: 3.95 Å

Foldseek 3Di:
DDDDPVLVVLLVVLLVVLCVPQPVVCPVPADPVQWDADPDPVRIDGPSRVSSCVSSVVSCCVSPPPDDD

Secondary structure (DSSP, 8-state):
----HHHHHHHHHHHHHHIIIIITTTTT---GGGEEESSSTT-EEEHHHHHHHHHHHHHHHHHSTT---

Radius of gyration: 14.3 Å; Cα contacts (8 Å, |Δi|>4): 48; chains: 1; bounding box: 32×19×38 Å

Solvent-accessible surface area (backbone atoms only — not comparable to full-atom values): 4143 Å² total; per-residue (Å²): 139,82,81,51,75,65,56,51,50,55,50,52,50,49,54,49,50,25,37,59,71,32,36,58,77,38,59,100,60,69,55,81,86,41,54,45,62,77,87,41,95,87,41,68,48,37,59,36,52,58,49,25,51,54,48,45,48,64,46,44,51,68,79,37,75,86,64,88,130

pLDDT: mean 92.74, std 6.21, range [64.94, 98.5]